Protein 2QYZ (pdb70)

Radius of gyration: 15.95 Å; Cα contacts (8 Å, |Δi|>4): 214; chains: 1; bounding box: 27×45×35 Å

Sequence (127 aa):
NREVKFRAWDKELNMMVYTKEQTGHIEYNTNPADTINIILNQDDYGYVFMQYTGLKDKNEKEIYEGDIIKKSNRSSNLYEIIYQDSIACFRCKVIKGDIKSFPCLNIGTVRNCCEVIGNIYENPELLE

Solvent-accessible surface area: 8690 Å² total; per-residue (Å²): 206,177,91,85,65,70,5,5,24,8,117,121,122,107,83,11,16,92,102,181,83,39,139,68,150,104,133,76,156,50,84,113,63,58,27,97,80,58,49,50,110,68,114,130,128,5,39,41,52,6,35,12,24,47,27,92,7,100,94,129,103,43,0,12,46,2,1,0,0,75,50,43,97,236,48,86,18,25,8,21,1,58,86,61,120,96,84,77,57,40,88,8,83,32,33,101,44,105,147,174,54,20,78,98,22,60,148,36,33,2,167,53,0,43,17,60,13,7,45,64,88,33,88,125,44,66,194

Foldseek 3Di:
DQDKAKWKQQQVVLDIGGDPPDDDDDDDDDDPVVVVVCVQPPVVSRIDIKIFQSEAALVRHTDIQQFWKDQLPPDDWIWGFHQDVVVRHTATATFDDPRPDDDGDDRVSRNRMDGDGGVRVCVVSGD

Secondary structure (DSSP, 8-state):
-----EEEEETTTTEEESSSSS------SS-HHHHHHHHHH-GGG-EEEEEEEEEE-TTSPEEETTEEEEETTT---EEEEEEEGGGTEEEEEEEES-TT-----STTTTTTEEEEEETTT-GGG--

B-factor: mean 54.38, std 13.92, range [27.58, 128.63]

Structure (mmCIF, N/CA/C/O backbone):
data_2QYZ
#
_entry.id   2QYZ
#
_cell.length_a   40.711
_cell.length_b   40.711
_cell.length_c   156.753
_cell.angle_alpha   90.000
_cell.angle_beta   90.000
_cell.angle_gamma   120.000
#
_symmetry.space_group_name_H-M   'P 31 1 2'
#
loop_
_entity.id
_entity.type
_entity.pdbx_description
1 polymer 'Uncharacterized protein'
2 water water
#
loop_
_atom_site.group_PDB
_atom_site.id
_atom_site.type_symbol
_atom_site.label_atom_id
_atom_site.label_alt_id
_atom_site.label_comp_id
_atom_site.label_asym_id
_atom_site.label_entity_id
_atom_site.label_seq_id
_atom_site.pdbx_PDB_ins_code
_atom_site.Cartn_x
_atom_site.Cartn_y
_atom_site.Cartn_z
_atom_site.occupancy
_atom_site.B_iso_or_equiv
_atom_site.auth_seq_id
_atom_site.auth_comp_id
_atom_site.auth_asym_id
_atom_site.auth_atom_id
_atom_site.pdbx_PDB_model_num
ATOM 1 N N . ASN A 1 4 ? -11.764 7.646 21.281 1.00 78.19 4 ASN A N 1
ATOM 2 C CA . ASN A 1 4 ? -12.808 7.311 22.310 1.00 78.53 4 ASN A CA 1
ATOM 3 C C . ASN A 1 4 ? -12.290 6.616 23.612 1.00 78.06 4 ASN A C 1
ATOM 4 O O . ASN A 1 4 ? -12.941 6.756 24.674 1.00 78.46 4 ASN A O 1
ATOM 9 N N . ARG A 1 5 ? -11.160 5.871 23.532 1.00 75.35 5 ARG A N 1
ATOM 10 C CA . ARG A 1 5 ? -10.382 5.445 24.726 1.00 70.84 5 ARG A CA 1
ATOM 11 C C . ARG A 1 5 ? -9.840 6.702 25.439 1.00 64.93 5 ARG A C 1
ATOM 12 O O . ARG A 1 5 ? -9.451 7.690 24.792 1.00 61.21 5 ARG A O 1
ATOM 20 N N . GLU A 1 6 ? -9.885 6.694 26.767 1.00 62.86 6 GLU A N 1
ATOM 21 C CA . GLU A 1 6 ? -9.360 7.816 27.539 1.00 60.58 6 GLU A CA 1
ATOM 22 C C . GLU A 1 6 ? -7.844 7.796 27.485 1.00 57.59 6 GLU A C 1
ATOM 23 O O . GLU A 1 6 ? -7.194 6.810 27.912 1.00 56.74 6 GLU A O 1
ATOM 29 N N . VAL A 1 7 ? -7.261 8.886 26.996 1.00 54.53 7 VAL A N 1
ATOM 30 C CA . VAL A 1 7 ? -5.830 9.018 27.053 1.00 50.63 7 VAL A CA 1
ATOM 31 C C . VAL A 1 7 ? -5.394 10.108 28.086 1.00 49.25 7 VAL A C 1
ATOM 32 O O . VAL A 1 7 ? -5.593 11.352 27.896 1.00 48.10 7 VAL A O 1
ATOM 36 N N . LYS A 1 8 ? -4.806 9.677 29.192 1.00 46.62 8 LYS A N 1
ATOM 37 C CA . LYS A 1 8 ? -4.437 10.707 30.174 1.00 47.72 8 LYS A CA 1
ATOM 38 C C . LYS A 1 8 ? -3.336 10.279 31.120 1.00 45.34 8 LYS A C 1
ATOM 39 O O . LYS A 1 8 ? -3.004 9.092 31.237 1.00 43.81 8 LYS A O 1
ATOM 45 N N . PHE A 1 9 ? -2.802 11.299 31.785 1.00 45.10 9 PHE A N 1
ATOM 46 C CA . PHE A 1 9 ? -1.603 11.198 32.563 1.00 43.61 9 PHE A CA 1
ATOM 47 C C . PHE A 1 9 ? -1.799 11.802 33.928 1.00 42.17 9 PHE A C 1
ATOM 48 O O . PHE A 1 9 ? -2.588 12.708 34.119 1.00 39.33 9 PHE A O 1
ATOM 56 N N . ARG A 1 10 ? -1.032 11.297 34.873 1.00 44.90 10 ARG A N 1
ATOM 57 C CA . ARG A 1 10 ? -0.787 12.044 36.122 1.00 43.97 10 ARG A CA 1
ATOM 58 C C . ARG A 1 10 ? 0.698 12.381 36.132 1.00 43.25 10 ARG A C 1
ATOM 59 O O . ARG A 1 10 ? 1.439 11.830 35.325 1.00 43.54 10 ARG A O 1
ATOM 67 N N . ALA A 1 11 ? 1.123 13.332 36.982 1.00 44.18 11 ALA A N 1
ATOM 68 C CA . ALA A 1 11 ? 2.543 13.727 37.079 1.00 43.23 11 ALA A CA 1
ATOM 69 C C . ALA A 1 11 ? 3.015 13.799 38.532 1.00 42.38 11 ALA A C 1
ATOM 70 O O . ALA A 1 11 ? 2.330 14.367 39.410 1.00 41.77 11 ALA A O 1
ATOM 72 N N . TRP A 1 12 ? 4.229 13.295 38.771 1.00 40.49 12 TRP A N 1
ATOM 73 C CA . TRP A 1 12 ? 4.854 13.448 40.085 1.00 38.25 12 TRP A CA 1
ATOM 74 C C . TRP A 1 12 ? 5.799 14.620 39.940 1.00 38.79 12 TRP A C 1
ATOM 75 O O . TRP A 1 12 ? 6.742 14.543 39.125 1.00 37.80 12 TRP A O 1
ATOM 86 N N . ASP A 1 13 ? 5.555 15.696 40.692 1.00 39.87 13 ASP A N 1
ATOM 87 C CA . ASP A 1 13 ? 6.471 16.859 40.702 1.00 41.67 13 ASP A CA 1
ATOM 88 C C . ASP A 1 13 ? 7.643 16.578 41.670 1.00 43.10 13 ASP A C 1
ATOM 89 O O . ASP A 1 13 ? 7.460 16.543 42.883 1.00 40.53 13 ASP A O 1
ATOM 94 N N . LYS A 1 14 ? 8.848 16.378 41.122 1.00 46.76 14 LYS A N 1
ATOM 95 C CA . LYS A 1 14 ? 10.007 15.987 41.923 1.00 48.40 14 LYS A CA 1
ATOM 96 C C . LYS A 1 14 ? 10.535 17.130 42.771 1.00 49.85 14 LYS A C 1
ATOM 97 O O . LYS A 1 14 ? 11.340 16.902 43.678 1.00 49.93 14 LYS A O 1
ATOM 103 N N . GLU A 1 15 ? 10.109 18.354 42.450 1.00 49.90 15 GLU A N 1
ATOM 104 C CA . GLU A 1 15 ? 10.576 19.576 43.143 1.00 47.33 15 GLU A CA 1
ATOM 105 C C . GLU A 1 15 ? 9.744 19.796 44.370 1.00 46.64 15 GLU A C 1
ATOM 106 O O . GLU A 1 15 ? 10.270 20.159 45.380 1.00 46.80 15 GLU A O 1
ATOM 112 N N . LEU A 1 16 ? 8.446 19.524 44.285 1.00 47.27 16 LEU A N 1
ATOM 113 C CA . LEU A 1 16 ? 7.521 19.812 45.375 1.00 47.61 16 LEU A CA 1
ATOM 114 C C . LEU A 1 16 ? 7.002 18.533 46.044 1.00 47.59 16 LEU A C 1
ATOM 115 O O . LEU A 1 16 ? 6.283 18.582 47.052 1.00 46.13 16 LEU A O 1
ATOM 120 N N . ASN A 1 17 ? 7.404 17.385 45.498 1.00 48.84 17 ASN A N 1
ATOM 121 C CA . ASN A 1 17 ? 6.993 16.086 46.023 1.00 49.58 17 ASN A CA 1
ATOM 122 C C . ASN A 1 17 ? 5.480 16.016 46.114 1.00 48.83 17 ASN A C 1
ATOM 123 O O . ASN A 1 17 ? 4.907 15.997 47.198 1.00 47.49 17 ASN A O 1
ATOM 128 N N . MET A 1 18 ? 4.833 16.032 44.955 1.00 50.53 18 MET A N 1
ATOM 129 C CA . MET A 1 18 ? 3.388 16.155 44.881 1.00 53.30 18 MET A CA 1
ATOM 130 C C . MET A 1 18 ? 2.948 15.508 43.590 1.00 52.67 18 MET A C 1
ATOM 131 O O . MET A 1 18 ? 3.620 15.660 42.554 1.00 52.97 18 MET A O 1
ATOM 136 N N . MET A 1 19 ? 1.823 14.795 43.645 1.00 50.22 19 MET A N 1
ATOM 137 C CA . MET A 1 19 ? 1.282 14.155 42.463 1.00 47.83 19 MET A CA 1
ATOM 138 C C . MET A 1 19 ? 0.208 15.075 41.935 1.00 47.44 19 MET A C 1
ATOM 139 O O . MET A 1 19 ? -0.579 15.605 42.706 1.00 48.90 19 MET A O 1
ATOM 144 N N . VAL A 1 20 ? 0.233 15.326 40.632 1.00 45.87 20 VAL A N 1
ATOM 145 C CA . VAL A 1 20 ? -0.726 16.205 39.979 1.00 47.31 20 VAL A CA 1
ATOM 146 C C . VAL A 1 20 ? -1.534 15.375 38.975 1.00 48.00 20 VAL A C 1
ATOM 147 O O . VAL A 1 20 ? -0.947 14.621 38.168 1.00 49.06 20 VAL A O 1
ATOM 151 N N . TYR A 1 21 ? -2.862 15.491 39.076 1.00 48.36 21 TYR A N 1
ATOM 152 C CA . TYR A 1 21 ? -3.870 14.827 38.206 1.00 48.51 21 TYR A CA 1
ATOM 153 C C . TYR A 1 21 ? -4.647 15.917 37.463 1.00 50.08 21 TYR A C 1
ATOM 154 O O . TYR A 1 21 ? -4.757 15.889 36.247 1.00 49.86 21 TYR A O 1
ATOM 163 N N . THR A 1 22 ? -5.212 16.867 38.214 1.00 51.37 22 THR A N 1
ATOM 164 C CA . THR A 1 22 ? -5.932 18.024 37.637 1.00 51.20 22 THR A CA 1
ATOM 165 C C . THR A 1 22 ? -5.338 19.363 38.141 1.00 47.99 22 THR A C 1
ATOM 166 O O . THR A 1 22 ? -4.339 19.869 37.574 1.00 44.55 22 THR A O 1
ATOM 170 N N . LYS A 1 23 ? -5.915 19.887 39.217 1.00 47.40 23 LYS A N 1
ATOM 171 C CA . LYS A 1 23 ? -5.598 21.254 39.655 1.00 50.12 23 LYS A CA 1
ATOM 172 C C . LYS A 1 23 ? -4.787 21.379 40.951 1.00 49.63 23 LYS A C 1
ATOM 173 O O . LYS A 1 23 ? -4.656 22.460 41.503 1.00 48.75 23 LYS A O 1
ATOM 179 N N . GLU A 1 24 ? -4.221 20.272 41.408 1.00 50.98 24 GLU A N 1
ATOM 180 C CA . GLU A 1 24 ? -3.332 20.267 42.571 1.00 52.22 24 GLU A CA 1
ATOM 181 C C . GLU A 1 24 ? -2.335 21.419 42.471 1.00 54.65 24 GLU A C 1
ATOM 182 O O . GLU A 1 24 ? -1.878 21.961 43.479 1.00 54.97 24 GLU A O 1
ATOM 188 N N . GLN A 1 25 ? -2.009 21.789 41.233 1.00 55.87 25 GLN A N 1
ATOM 189 C CA . GLN A 1 25 ? -0.988 22.779 40.943 1.00 55.30 25 GLN A CA 1
ATOM 190 C C . GLN A 1 25 ? -1.490 23.661 39.863 1.00 57.32 25 GLN A C 1
ATOM 191 O O . GLN A 1 25 ? -2.271 23.262 39.000 1.00 57.64 25 GLN A O 1
ATOM 197 N N . THR A 1 26 ? -0.963 24.868 39.895 1.00 58.55 26 THR A N 1
ATOM 198 C CA . THR A 1 26 ? -1.449 25.950 39.112 1.00 58.66 26 THR A CA 1
ATOM 199 C C . THR A 1 26 ? -0.436 26.075 37.995 1.00 58.10 26 THR A C 1
ATOM 200 O O . THR A 1 26 ? 0.591 25.406 37.994 1.00 56.13 26 THR A O 1
ATOM 204 N N . GLY A 1 27 ? -0.716 26.910 37.018 1.00 60.16 27 GLY A N 1
ATOM 205 C CA . GLY A 1 27 ? 0.294 27.142 36.011 1.00 61.68 27 GLY A CA 1
ATOM 206 C C . GLY A 1 27 ? -0.170 28.037 34.892 1.00 62.24 27 GLY A C 1
ATOM 207 O O . GLY A 1 27 ? -1.284 28.567 34.913 1.00 61.66 27 GLY A O 1
ATOM 208 N N . HIS A 1 28 ? 0.715 28.190 33.917 1.00 63.17 28 HIS A N 1
ATOM 209 C CA . HIS A 1 28 ? 0.433 28.903 32.706 1.00 65.53 28 HIS A CA 1
ATOM 210 C C . HIS A 1 28 ? 1.376 28.371 31.643 1.00 66.53 28 HIS A C 1
ATOM 211 O O . HIS A 1 28 ? 2.590 28.584 31.725 1.00 67.16 28 HIS A O 1
ATOM 218 N N . ILE A 1 29 ? 0.822 27.681 30.651 1.00 67.09 29 ILE A N 1
ATOM 219 C CA . ILE A 1 29 ? 1.622 27.101 29.573 1.00 67.87 29 ILE A CA 1
ATOM 220 C C . ILE A 1 29 ? 1.469 27.928 28.284 1.00 68.34 29 ILE A C 1
ATOM 221 O O . ILE A 1 29 ? 0.361 28.371 27.940 1.00 69.48 29 ILE A O 1
ATOM 226 N N . GLU A 1 30 ? 2.576 28.164 27.586 1.00 67.16 30 GLU A N 1
ATOM 227 C CA . GLU A 1 30 ? 2.518 28.922 26.332 1.00 66.34 30 GLU A CA 1
ATOM 228 C C . GLU A 1 30 ? 3.506 28.400 25.285 1.00 65.15 30 GLU A C 1
ATOM 229 O O . GLU A 1 30 ? 4.716 28.309 25.524 1.00 65.87 30 GLU A 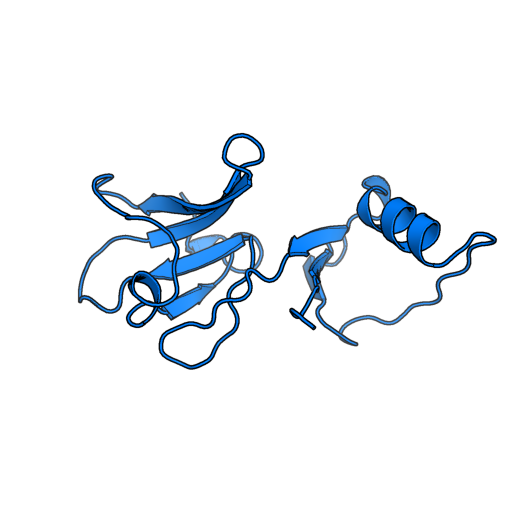O 1
ATOM 235 N N . TYR A 1 31 ? 2.964 28.084 24.115 1.00 63.38 31 TYR A N 1
ATOM 236 C CA . TYR A 1 31 ? 3.714 27.445 23.042 1.00 61.43 31 TYR A CA 1
ATOM 237 C C . TYR A 1 31 ? 3.253 28.004 21.741 1.00 57.14 31 TYR A C 1
ATOM 238 O O . TYR A 1 31 ? 2.072 28.281 21.582 1.00 55.98 31 TYR A O 1
ATOM 247 N N . ASN A 1 32 ? 4.156 28.151 20.790 1.00 55.77 32 ASN A N 1
ATOM 248 C CA . ASN A 1 32 ? 3.689 28.550 19.474 1.00 56.58 32 ASN A CA 1
ATOM 249 C C . ASN A 1 32 ? 3.712 27.413 18.466 1.00 56.44 32 ASN A C 1
ATOM 250 O O . ASN A 1 32 ? 4.312 27.520 17.397 1.00 57.26 32 ASN A O 1
ATOM 255 N N . THR A 1 33 ? 3.034 26.328 18.810 1.00 56.47 33 THR A N 1
ATOM 256 C CA . THR A 1 33 ? 2.974 25.162 17.941 1.00 57.01 33 THR A CA 1
ATOM 257 C C . THR A 1 33 ? 1.544 24.609 18.002 1.00 56.42 33 THR A C 1
ATOM 258 O O . THR A 1 33 ? 0.691 25.199 18.690 1.00 57.74 33 THR A O 1
ATOM 262 N N . ASN A 1 34 ? 1.278 23.530 17.264 1.00 53.34 34 ASN A N 1
ATOM 263 C CA . ASN A 1 34 ? -0.031 22.869 17.249 1.00 51.17 34 ASN A CA 1
ATOM 264 C C . ASN A 1 34 ? -0.222 21.999 18.505 1.00 50.83 34 ASN A C 1
ATOM 265 O O . ASN A 1 34 ? 0.750 21.728 19.202 1.00 50.02 34 ASN A O 1
ATOM 270 N N . PRO A 1 35 ? -1.474 21.555 18.792 1.00 51.10 35 PRO A N 1
ATOM 271 C CA . PRO A 1 35 ? -1.805 20.664 19.906 1.00 49.12 35 PRO A CA 1
ATOM 272 C C . PRO A 1 35 ? -0.900 19.446 20.048 1.00 45.90 35 PRO A C 1
ATOM 273 O O . PRO A 1 35 ? -0.419 19.175 21.146 1.00 43.56 35 PRO A O 1
ATOM 277 N N . ALA A 1 36 ? -0.663 18.728 18.954 1.00 46.51 36 ALA A N 1
ATOM 278 C CA . ALA A 1 36 ? 0.084 17.466 19.020 1.00 44.60 36 ALA A CA 1
ATOM 279 C C . ALA A 1 36 ? 1.525 17.773 19.400 1.00 45.01 36 ALA A C 1
ATOM 280 O O . ALA A 1 36 ? 2.074 17.100 20.264 1.00 45.99 36 ALA A O 1
ATOM 282 N N . ASP A 1 37 ? 2.134 18.768 18.758 1.00 45.80 37 ASP A N 1
ATOM 283 C CA . ASP A 1 37 ? 3.544 19.110 19.040 1.00 46.16 37 ASP A CA 1
ATOM 284 C C . ASP A 1 37 ? 3.679 19.590 20.503 1.00 46.66 37 ASP A C 1
ATOM 285 O O . ASP A 1 37 ? 4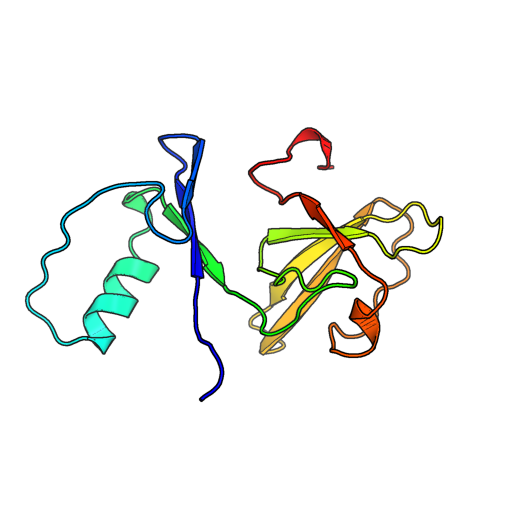.687 19.348 21.194 1.00 47.90 37 ASP A O 1
ATOM 290 N N . THR A 1 38 ? 2.637 20.242 20.996 1.00 46.28 38 THR A N 1
ATOM 291 C CA . THR A 1 38 ? 2.632 20.743 22.368 1.00 45.78 38 THR A CA 1
ATOM 292 C C . THR A 1 38 ? 2.682 19.620 23.423 1.00 45.96 38 THR A C 1
ATOM 293 O O . THR A 1 38 ? 3.463 19.677 24.394 1.00 46.09 38 THR A O 1
ATOM 297 N N . ILE A 1 39 ? 1.875 18.598 23.210 1.00 43.24 39 ILE A N 1
ATOM 298 C CA . ILE A 1 39 ? 1.820 17.482 24.095 1.00 43.88 39 ILE A CA 1
ATOM 299 C C . ILE A 1 39 ? 3.181 16.803 24.113 1.00 44.84 39 ILE A C 1
ATOM 300 O O . ILE A 1 39 ? 3.688 16.430 25.165 1.00 46.33 39 ILE A O 1
ATOM 305 N N . ASN A 1 40 ? 3.765 16.627 22.940 1.00 44.32 40 ASN A N 1
ATOM 306 C CA . ASN A 1 40 ? 5.053 15.961 22.817 1.00 44.93 40 ASN A CA 1
ATOM 307 C C . ASN A 1 40 ? 6.191 16.717 23.524 1.00 45.83 40 ASN A C 1
ATOM 308 O O . ASN A 1 40 ? 6.992 16.132 24.263 1.00 46.07 40 ASN A O 1
ATOM 313 N N . ILE A 1 41 ? 6.202 18.035 23.358 1.00 46.38 41 ILE A N 1
ATOM 314 C CA . ILE A 1 41 ? 7.186 18.899 24.002 1.00 44.84 41 ILE A CA 1
ATOM 315 C C . ILE A 1 41 ? 7.100 18.763 25.502 1.00 43.25 41 ILE A C 1
ATOM 316 O O . ILE A 1 41 ? 8.105 18.511 26.145 1.00 43.65 41 ILE A O 1
ATOM 321 N N . ILE A 1 42 ? 5.886 18.853 26.044 1.00 42.80 42 ILE A N 1
ATOM 322 C CA . ILE A 1 42 ? 5.667 18.762 27.468 1.00 42.53 42 ILE A CA 1
ATOM 323 C C . ILE A 1 42 ? 6.061 17.397 27.992 1.00 44.01 42 ILE A C 1
ATOM 324 O O . ILE A 1 42 ? 6.633 17.280 29.096 1.00 43.92 42 ILE A O 1
ATOM 329 N N . LEU A 1 43 ? 5.703 16.354 27.240 1.00 45.30 43 LEU A N 1
ATOM 330 C CA . LEU A 1 43 ? 5.921 15.008 27.746 1.00 46.27 43 LEU A CA 1
ATOM 331 C C . LEU A 1 43 ? 7.402 14.717 27.859 1.00 47.35 43 LEU A C 1
ATOM 332 O O . LEU A 1 43 ? 7.888 13.999 28.761 1.00 46.74 43 LEU A O 1
ATOM 337 N N . ASN A 1 44 ? 8.143 15.331 26.964 1.00 51.70 44 ASN A N 1
ATOM 338 C CA . ASN A 1 44 ? 9.519 14.997 26.862 1.00 57.16 44 ASN A CA 1
ATOM 339 C C . ASN A 1 44 ? 10.471 16.044 27.471 1.00 58.06 44 ASN A C 1
ATOM 340 O O . ASN A 1 44 ? 11.647 15.859 27.337 1.00 58.82 44 ASN A O 1
ATOM 345 N N . GLN A 1 45 ? 9.951 17.074 28.188 1.00 58.59 45 GLN A N 1
ATOM 346 C CA . GLN A 1 45 ? 10.750 18.094 28.986 1.00 59.22 45 GLN A CA 1
ATOM 347 C C . GLN A 1 45 ? 11.181 17.508 30.314 1.00 61.98 45 GLN A C 1
ATOM 348 O O . GLN A 1 45 ? 10.496 17.717 31.329 1.00 63.27 45 GLN A O 1
ATOM 354 N N . ASP A 1 46 ? 12.292 16.801 30.373 1.00 63.41 46 ASP A N 1
ATOM 355 C CA . ASP A 1 46 ? 12.623 16.171 31.651 1.00 64.61 46 ASP A CA 1
ATOM 356 C C . ASP A 1 46 ? 12.990 17.188 32.698 1.00 62.96 46 ASP A C 1
ATOM 357 O O . ASP A 1 46 ? 12.480 17.123 33.809 1.00 63.75 46 ASP A O 1
ATOM 362 N N . ASP A 1 47 ? 13.753 18.201 32.309 1.00 60.99 47 ASP A N 1
ATOM 363 C CA . ASP A 1 47 ? 14.171 19.228 33.277 1.00 60.42 47 ASP A CA 1
ATOM 364 C C . ASP A 1 47 ? 13.058 20.070 33.924 1.00 59.06 47 ASP A C 1
ATOM 365 O O . ASP A 1 47 ? 13.372 20.833 34.834 1.00 59.32 47 ASP A O 1
ATOM 370 N N . TYR A 1 48 ? 11.791 19.945 33.483 1.00 56.14 48 TYR A N 1
ATOM 371 C CA . TYR A 1 48 ? 10.679 20.629 34.195 1.00 52.57 48 TYR A CA 1
ATOM 372 C C . TYR A 1 48 ? 10.435 19.993 35.575 1.00 49.89 48 TYR A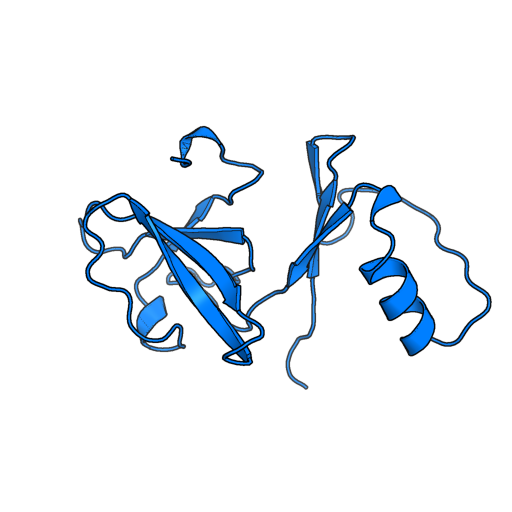 C 1
ATOM 373 O O . TYR A 1 48 ? 9.832 20.621 36.456 1.00 48.45 48 TYR A O 1
ATOM 382 N N . GLY A 1 49 ? 10.916 18.752 35.741 1.00 49.19 49 GLY A N 1
ATOM 383 C CA . GLY A 1 49 ? 10.881 18.040 37.013 1.00 48.59 49 GLY A CA 1
ATOM 384 C C . GLY A 1 49 ? 9.559 17.346 37.264 1.00 49.39 49 GLY A C 1
ATOM 385 O O . GLY A 1 49 ? 9.223 17.037 38.417 1.00 51.38 49 GLY A O 1
ATOM 386 N N . TYR A 1 50 ? 8.792 17.134 36.195 1.00 47.48 50 TYR A N 1
ATOM 387 C CA . TYR A 1 50 ? 7.592 16.266 36.229 1.00 45.38 50 TYR A CA 1
ATOM 388 C C . TYR A 1 50 ? 7.926 14.917 35.667 1.00 46.22 50 TYR A C 1
ATOM 389 O O . TYR A 1 50 ? 8.517 14.805 34.590 1.00 46.96 50 TYR A O 1
ATOM 398 N N . VAL A 1 51 ? 7.514 13.883 36.393 1.00 45.93 51 VAL A N 1
ATOM 399 C CA . VAL A 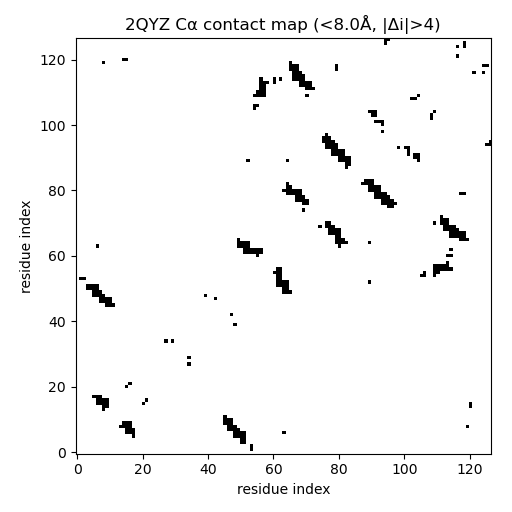1 51 ? 7.556 12.542 35.884 1.00 44.32 51 VAL A CA 1
ATOM 400 C C . VAL A 1 51 ? 6.122 12.233 35.517 1.00 41.49 51 VAL A C 1
ATOM 401 O O . VAL A 1 51 ? 5.235 12.243 36.383 1.00 41.97 51 VAL A O 1
ATOM 405 N N . PHE A 1 52 ? 5.910 11.971 34.237 1.00 40.16 52 PHE A N 1
ATOM 406 C CA . PHE A 1 52 ? 4.601 11.597 33.691 1.00 41.02 52 PHE A CA 1
ATOM 407 C C . PHE A 1 52 ? 4.318 10.105 33.783 1.00 42.21 52 PHE A C 1
ATOM 408 O O . PHE A 1 52 ? 5.213 9.330 33.547 1.00 44.08 52 PHE A O 1
ATOM 416 N N . MET A 1 53 ? 3.075 9.738 34.163 1.00 40.61 53 MET A N 1
ATOM 417 C CA . MET A 1 53 ? 2.604 8.361 34.309 1.00 39.55 53 MET A CA 1
ATOM 418 C C . MET A 1 53 ? 1.251 8.222 33.647 1.00 41.86 53 MET A C 1
ATOM 419 O O . MET A 1 53 ? 0.333 9.029 33.915 1.00 43.78 53 MET A O 1
ATOM 424 N N . GLN A 1 54 ? 1.124 7.207 32.789 1.00 41.68 54 GLN A N 1
ATOM 425 C CA . GLN A 1 54 ? -0.044 7.093 31.959 1.00 40.08 54 GLN A CA 1
ATOM 426 C C . GLN A 1 54 ? -1.094 6.229 32.607 1.00 41.03 54 GLN A C 1
ATOM 427 O O . GLN A 1 54 ? -0.755 5.219 33.227 1.00 42.29 54 GLN A O 1
ATOM 433 N N . TYR A 1 55 ? -2.356 6.635 32.446 1.00 39.95 55 TYR A N 1
ATOM 434 C CA . TYR A 1 55 ? -3.479 5.845 32.845 1.00 41.17 55 TYR A CA 1
ATOM 435 C C . TYR A 1 55 ? -3.579 4.639 31.951 1.00 42.51 55 TYR A C 1
ATOM 436 O O . TYR A 1 55 ? -3.581 4.796 30.744 1.00 44.86 55 TYR A O 1
ATOM 445 N N . THR A 1 56 ? -3.652 3.456 32.528 1.00 43.01 56 THR A N 1
ATOM 446 C CA . THR A 1 56 ? -3.674 2.168 31.754 1.00 43.97 56 THR A CA 1
ATOM 447 C C . THR A 1 56 ? -4.941 1.845 31.022 1.00 43.75 56 THR A C 1
ATOM 448 O O . THR A 1 56 ? -4.962 1.003 30.116 1.00 44.69 56 THR A O 1
ATOM 452 N N . GLY A 1 57 ? -6.024 2.451 31.441 1.00 41.90 57 GLY A N 1
ATOM 453 C CA . GLY A 1 57 ? -7.250 2.047 30.845 1.00 42.32 57 GLY A CA 1
ATOM 454 C C . GLY A 1 57 ? -7.989 1.006 31.660 1.00 41.34 57 GLY A C 1
ATOM 455 O O . GLY A 1 57 ? -9.057 0.576 31.258 1.00 39.75 57 GLY A O 1
ATOM 456 N N . LEU A 1 58 ? -7.457 0.653 32.829 1.00 41.71 58 LEU A N 1
ATOM 457 C CA . LEU A 1 58 ? -8.084 -0.346 33.706 1.00 40.06 58 LEU A CA 1
ATOM 458 C C . LEU A 1 58 ? -8.292 0.261 35.049 1.00 39.18 58 LE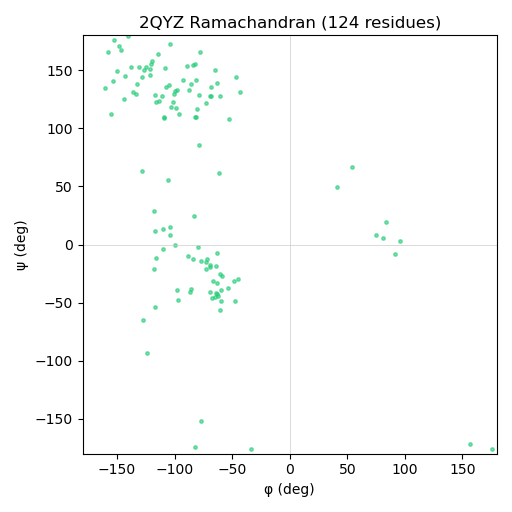U A C 1
ATOM 459 O O . LEU A 1 58 ? -7.552 1.166 35.482 1.00 38.35 58 LEU A O 1
ATOM 464 N N . LYS A 1 59 ? -9.298 -0.277 35.709 1.00 41.12 59 LYS A N 1
ATOM 465 C CA . LYS A 1 59 ? -9.751 0.138 37.039 1.00 44.22 59 LYS A CA 1
ATOM 466 C C . LYS A 1 59 ? -9.650 -1.062 37.950 1.00 44.57 59 LYS A C 1
ATOM 467 O O . LYS A 1 59 ? -9.866 -2.199 37.503 1.00 43.37 59 LYS A O 1
ATOM 473 N N . ASP A 1 60 ? -9.322 -0.805 39.216 1.00 43.24 60 ASP A N 1
ATOM 474 C CA . ASP A 1 60 ? -9.166 -1.870 40.176 1.00 43.19 60 ASP A CA 1
ATOM 475 C C . ASP A 1 60 ? -10.506 -2.344 40.786 1.00 44.29 60 ASP A C 1
ATOM 476 O O . ASP A 1 60 ? -11.582 -1.924 40.352 1.00 44.63 60 ASP A O 1
ATOM 481 N N . LYS A 1 61 ? -10.419 -3.243 41.764 1.00 45.16 61 LYS A N 1
ATOM 482 C CA . LYS A 1 61 ? -11.570 -3.873 42.450 1.00 46.77 61 LYS A CA 1
ATOM 483 C C . LYS A 1 61 ? -12.582 -2.815 42.891 1.00 46.51 61 LYS A C 1
ATOM 484 O O . LYS A 1 61 ? -13.767 -3.092 42.923 1.00 47.43 61 LYS A O 1
ATOM 490 N N . ASN A 1 62 ? -12.091 -1.610 43.214 1.00 45.33 62 ASN A N 1
ATOM 491 C CA . ASN A 1 62 ? -12.878 -0.495 43.728 1.00 44.55 62 ASN A CA 1
ATOM 492 C C . ASN A 1 62 ? -13.177 0.586 42.761 1.00 45.03 62 ASN A C 1
ATOM 493 O O . ASN A 1 62 ? -13.500 1.669 43.192 1.00 45.47 62 ASN A O 1
ATOM 498 N N . GLU A 1 63 ? -12.990 0.351 41.473 1.00 45.94 63 GLU A N 1
ATOM 499 C CA . GLU A 1 63 ? -13.227 1.392 40.485 1.00 45.97 63 GLU A CA 1
ATOM 500 C C . GLU A 1 63 ? -12.154 2.436 40.442 1.00 46.46 63 GLU A C 1
ATOM 501 O O . GLU A 1 63 ? -12.330 3.460 39.761 1.00 45.96 63 GLU A O 1
ATOM 507 N N . LYS A 1 64 ? -11.048 2.209 41.164 1.00 45.98 64 LYS A N 1
ATOM 508 C CA . LYS A 1 64 ? -9.923 3.106 41.063 1.00 44.72 64 LYS A CA 1
ATOM 509 C C . LYS A 1 64 ? -9.070 2.856 39.782 1.00 45.67 64 LYS A C 1
ATOM 510 O O . LYS A 1 64 ? -8.624 1.742 39.499 1.00 46.38 64 LYS A O 1
ATOM 516 N N . GLU A 1 65 ? -8.826 3.928 39.059 1.00 44.84 65 GLU A N 1
ATOM 517 C CA . GLU A 1 65 ? -8.100 3.917 37.816 1.00 44.54 65 GLU A CA 1
ATOM 518 C C . GLU A 1 65 ? -6.664 3.587 38.064 1.00 45.95 65 GLU A C 1
ATOM 519 O O . GLU A 1 65 ? -6.033 4.102 39.020 1.00 47.71 65 GLU A O 1
ATOM 525 N N . ILE A 1 66 ? -6.139 2.706 37.228 1.00 43.48 66 ILE A N 1
ATOM 526 C CA . ILE A 1 66 ? -4.802 2.165 37.453 1.00 42.90 66 ILE A CA 1
ATOM 527 C C . ILE A 1 66 ? -3.822 2.888 36.517 1.00 43.93 66 ILE A C 1
ATOM 528 O O . ILE A 1 66 ? -4.018 2.921 35.266 1.00 44.18 66 ILE A O 1
ATOM 533 N N . TYR A 1 67 ? -2.805 3.501 37.145 1.00 43.19 67 TYR A N 1
ATOM 534 C CA . TYR A 1 67 ? -1.721 4.169 36.451 1.00 44.15 67 TYR A CA 1
ATOM 535 C C . TYR A 1 67 ? -0.407 3.431 36.533 1.00 44.42 67 TYR A C 1
ATOM 536 O O . TYR A 1 67 ? -0.098 2.706 37.484 1.00 43.87 67 TYR A O 1
ATOM 545 N N . GLU A 1 68 ? 0.378 3.656 35.503 1.00 45.11 68 GLU A N 1
ATOM 546 C CA . GLU A 1 68 ? 1.801 3.459 35.568 1.00 44.03 68 GLU A CA 1
ATOM 547 C C . GLU A 1 68 ? 2.288 4.025 36.871 1.00 42.77 68 GLU A C 1
ATOM 548 O O . GLU A 1 68 ? 1.914 5.176 37.284 1.00 43.22 68 GLU A O 1
ATOM 554 N N . GLY A 1 69 ? 3.079 3.203 37.557 1.00 43.07 69 GLY A N 1
ATOM 555 C CA . GLY A 1 69 ? 3.707 3.589 38.849 1.00 46.21 69 GLY A CA 1
ATOM 556 C C . GLY A 1 69 ? 2.882 3.235 40.082 1.00 48.34 69 GLY A C 1
ATOM 557 O O . GLY A 1 69 ? 3.354 3.345 41.230 1.00 47.18 69 GLY A O 1
ATOM 558 N N . ASP A 1 70 ? 1.647 2.780 39.844 1.00 47.35 70 ASP A N 1
ATOM 559 C CA . ASP A 1 70 ? 0.845 2.256 40.911 1.00 43.67 70 ASP A CA 1
ATOM 560 C C . ASP A 1 70 ? 1.438 0.971 41.532 1.00 43.25 70 ASP A C 1
ATOM 561 O O . ASP A 1 70 ? 2.110 0.147 40.890 1.00 41.61 70 ASP A O 1
ATOM 566 N N . ILE A 1 71 ? 1.155 0.799 42.811 1.00 42.64 71 ILE A N 1
ATOM 567 C CA . ILE A 1 71 ? 1.538 -0.414 43.489 1.00 40.58 71 ILE A CA 1
ATOM 568 C C . ILE A 1 71 ? 0.218 -1.105 43.833 1.00 42.46 71 ILE A C 1
ATOM 569 O O . ILE A 1 71 ? -0.670 -0.488 44.449 1.00 43.75 71 ILE A O 1
ATOM 574 N N . ILE A 1 72 ? 0.052 -2.349 43.385 1.00 41.39 72 ILE A N 1
ATOM 575 C CA . ILE A 1 72 ? -1.183 -3.081 43.650 1.00 42.06 72 ILE A CA 1
ATOM 576 C C . ILE A 1 72 ? -0.894 -4.350 44.435 1.00 44.42 72 ILE A C 1
ATOM 577 O O . ILE A 1 72 ? 0.237 -4.858 44.446 1.00 45.02 72 ILE A O 1
ATOM 582 N N . LYS A 1 73 ? -1.932 -4.827 45.117 1.00 45.72 73 LYS A N 1
ATOM 583 C CA . LYS A 1 73 ? -1.936 -6.114 45.814 1.00 46.36 73 LYS A CA 1
ATOM 584 C C . LYS A 1 73 ? -3.063 -6.917 45.198 1.00 48.87 73 LYS A C 1
ATOM 585 O O . LYS A 1 73 ? -3.970 -6.359 44.596 1.00 47.17 73 LYS A O 1
ATOM 591 N N . LYS A 1 74 ? -2.964 -8.235 45.282 1.00 55.14 74 LYS A N 1
ATOM 592 C CA . LYS A 1 74 ? -4.014 -9.105 44.776 1.00 60.18 74 LYS A CA 1
ATOM 593 C C . LYS A 1 74 ? -4.812 -9.393 46.012 1.00 63.16 74 LYS A C 1
ATOM 594 O O . LYS A 1 74 ? -4.289 -10.005 46.914 1.00 64.50 74 LYS A O 1
ATOM 600 N N . SER A 1 75 ? -6.047 -8.895 46.075 1.00 66.08 75 SER A N 1
ATOM 601 C CA . SER A 1 75 ? -6.925 -8.963 47.266 1.00 69.24 75 SER A CA 1
ATOM 602 C C . SER A 1 75 ? -7.254 -10.410 47.685 1.00 69.57 75 SER A C 1
ATOM 603 O O . SER A 1 75 ? -8.415 -10.805 47.754 1.00 69.81 75 SER A O 1
ATOM 606 N N . ASN A 1 76 ? -6.183 -11.127 48.031 1.00 69.57 76 ASN A N 1
ATOM 607 C CA . ASN A 1 76 ? -6.021 -12.576 47.979 1.00 70.03 76 ASN A CA 1
ATOM 608 C C . ASN A 1 76 ? -5.782 -13.133 49.377 1.00 69.63 76 ASN A C 1
ATOM 609 O O . ASN A 1 76 ? -5.992 -14.331 49.610 1.00 68.60 76 ASN A O 1
ATOM 614 N N . ARG A 1 77 ? -5.325 -12.253 50.289 1.00 69.52 77 ARG A N 1
ATOM 615 C CA . ARG A 1 77 ? -4.662 -12.643 51.549 1.00 68.01 77 ARG A CA 1
ATOM 616 C C . ARG A 1 77 ? -3.176 -12.966 51.249 1.00 65.23 77 ARG A C 1
ATOM 617 O O . ARG A 1 77 ? -2.415 -13.388 52.125 1.00 65.42 77 ARG A O 1
ATOM 625 N N . SER A 1 78 ? -2.754 -12.741 50.008 1.00 62.83 78 SER A N 1
ATOM 626 C CA . SER A 1 78 ? -1.371 -13.012 49.632 1.00 59.45 78 SER A CA 1
ATOM 627 C C . SER A 1 78 ? -0.420 -11.845 49.974 1.00 55.54 78 SER A C 1
ATOM 628 O O . SER A 1 78 ? -0.820 -10.680 50.036 1.00 56.20 78 SER A O 1
ATOM 631 N N . SER A 1 79 ? 0.842 -12.212 50.157 1.00 50.99 79 SER A N 1
ATOM 632 C CA . SER A 1 79 ? 1.932 -11.345 50.517 1.00 49.42 79 SER A CA 1
ATOM 633 C C . SER A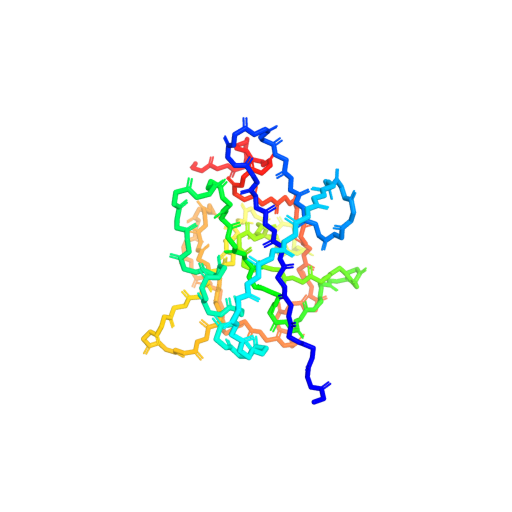 1 79 ? 2.588 -10.496 49.411 1.00 48.70 79 SER A C 1
ATOM 634 O O . SER A 1 79 ? 3.516 -9.762 49.732 1.00 49.80 79 SER A O 1
ATOM 637 N N . ASN A 1 80 ? 2.176 -10.607 48.140 1.00 45.29 80 ASN A N 1
ATOM 638 C CA . ASN A 1 80 ? 2.929 -9.944 47.059 1.00 45.76 80 ASN A CA 1
ATOM 639 C C . ASN A 1 80 ? 2.480 -8.535 46.780 1.00 43.76 80 ASN A C 1
ATOM 640 O O . ASN A 1 80 ? 1.350 -8.184 47.049 1.00 44.24 80 ASN A O 1
ATOM 645 N N . LEU A 1 81 ? 3.403 -7.748 46.260 1.00 42.40 81 LEU A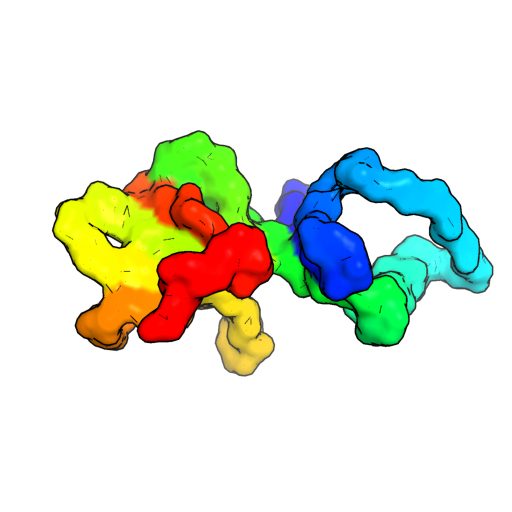 N 1
ATOM 646 C CA . LEU A 1 81 ? 3.135 -6.422 45.756 1.00 42.48 81 LEU A CA 1
ATOM 647 C C . LEU A 1 81 ? 3.689 -6.333 44.365 1.00 46.46 81 LEU A C 1
ATOM 648 O O . LEU A 1 81 ? 4.774 -6.901 44.056 1.00 47.90 81 LEU A O 1
ATOM 653 N N . TYR A 1 82 ? 2.971 -5.599 43.530 1.00 45.83 82 TYR A N 1
ATOM 654 C CA . TYR A 1 82 ? 3.375 -5.443 42.139 1.00 46.75 82 TYR A CA 1
ATOM 655 C C . TYR A 1 82 ? 3.456 -3.992 41.782 1.00 46.44 82 TYR A C 1
ATOM 656 O O . TYR A 1 82 ? 2.736 -3.167 42.310 1.00 45.97 82 TYR A O 1
ATOM 665 N N . GLU A 1 83 ? 4.335 -3.676 40.850 1.00 48.19 83 GLU A N 1
ATOM 666 C CA . GLU A 1 83 ? 4.410 -2.340 40.335 1.00 47.79 83 GLU A CA 1
ATOM 667 C C . GLU A 1 83 ? 3.838 -2.297 38.908 1.00 47.74 83 GLU A C 1
ATOM 668 O O . GLU A 1 83 ? 4.166 -3.167 38.081 1.00 48.23 83 GLU A O 1
ATOM 674 N N . ILE A 1 84 ? 3.011 -1.291 38.601 1.00 46.27 84 ILE A N 1
ATOM 675 C CA . ILE A 1 84 ? 2.589 -1.102 37.181 1.00 48.17 84 ILE A CA 1
ATOM 676 C C . ILE A 1 84 ? 3.647 -0.372 36.344 1.00 49.29 84 ILE A C 1
ATOM 677 O O . ILE A 1 84 ? 3.982 0.792 36.628 1.00 49.08 84 ILE A O 1
ATOM 682 N N . ILE A 1 85 ? 4.170 -1.070 35.330 1.00 52.09 85 ILE A N 1
ATOM 683 C CA . ILE A 1 85 ? 5.235 -0.539 34.434 1.00 55.19 85 ILE A CA 1
ATOM 684 C C . ILE A 1 85 ? 4.719 -0.547 32.951 1.00 54.55 85 ILE A C 1
ATOM 685 O O . ILE A 1 85 ? 3.830 -1.329 32.624 1.00 55.46 85 ILE A O 1
ATOM 690 N N . TYR A 1 86 ? 5.179 0.343 32.067 1.00 51.88 86 TYR A N 1
ATOM 691 C CA . TYR A 1 86 ? 4.924 0.156 30.628 1.00 50.64 86 TYR A CA 1
ATOM 692 C C . TYR A 1 86 ? 6.208 -0.420 30.065 1.00 51.95 86 TYR A C 1
ATOM 693 O O . TYR A 1 86 ? 7.270 0.107 30.356 1.00 54.13 86 TYR A O 1
ATOM 702 N N . GLN A 1 87 ? 6.138 -1.521 29.318 1.00 51.85 87 GLN A N 1
ATOM 703 C CA . GLN A 1 87 ? 7.316 -2.066 28.650 1.00 53.80 87 GLN A CA 1
ATOM 704 C C . GLN A 1 87 ? 7.271 -1.878 27.124 1.00 54.08 87 GLN A C 1
ATOM 705 O O . GLN A 1 87 ? 6.483 -2.537 26.458 1.00 54.13 87 GLN A O 1
ATOM 711 N N . ASP A 1 88 ? 8.106 -0.997 26.578 1.00 54.10 88 ASP A N 1
ATOM 712 C CA . ASP A 1 88 ? 7.987 -0.645 25.146 1.00 56.05 88 ASP A CA 1
ATOM 713 C C . ASP A 1 88 ? 8.013 -1.895 24.282 1.00 51.75 88 ASP A C 1
ATOM 714 O O . ASP A 1 88 ? 7.283 -1.996 23.316 1.00 50.84 88 ASP A O 1
ATOM 719 N N . SER A 1 89 ? 8.827 -2.850 24.681 1.00 49.30 89 SER A N 1
ATOM 720 C CA . SER A 1 89 ? 9.214 -3.922 23.803 1.00 47.79 89 SER A CA 1
ATOM 721 C C . SER A 1 89 ? 8.096 -4.952 23.666 1.00 47.70 89 SER A C 1
ATOM 722 O O . SER A 1 89 ? 8.134 -5.805 22.797 1.00 47.56 89 SER A O 1
ATOM 725 N N . ILE A 1 90 ? 7.108 -4.889 24.551 1.00 47.99 90 ILE A N 1
ATOM 726 C CA . ILE A 1 90 ? 5.882 -5.660 24.387 1.00 47.34 90 ILE A CA 1
ATOM 727 C C . ILE A 1 90 ? 4.693 -4.689 24.229 1.00 46.36 90 ILE A C 1
ATOM 728 O O . ILE A 1 90 ? 3.535 -5.092 24.264 1.00 47.69 90 ILE A O 1
ATOM 733 N N . ALA A 1 91 ? 4.964 -3.405 24.022 1.00 44.96 91 ALA A N 1
ATOM 734 C CA . ALA A 1 91 ? 3.874 -2.425 23.783 1.00 41.18 91 ALA A CA 1
ATOM 735 C C . ALA A 1 91 ? 2.637 -2.645 24.697 1.00 41.79 91 ALA A C 1
ATOM 736 O O . ALA A 1 91 ? 1.525 -2.724 24.174 1.00 41.33 91 ALA A O 1
ATOM 738 N N . CYS A 1 92 ? 2.857 -2.780 26.029 1.00 42.65 92 CYS A N 1
ATOM 739 C CA . CYS A 1 92 ? 1.865 -3.175 27.063 1.00 42.06 92 CYS A CA 1
ATOM 740 C C . CYS A 1 92 ? 2.256 -2.515 28.347 1.00 45.58 92 CYS A C 1
ATOM 741 O O . CYS A 1 92 ? 3.457 -2.433 28.662 1.00 45.87 92 CYS A O 1
ATOM 744 N N . PHE A 1 93 ? 1.247 -2.207 29.157 1.00 45.84 93 PHE A N 1
ATOM 745 C CA . PHE A 1 93 ? 1.430 -2.133 30.600 1.00 45.86 93 PHE A CA 1
ATOM 746 C C . PHE A 1 93 ? 1.372 -3.555 31.170 1.00 46.95 93 PHE A C 1
ATOM 747 O O . PHE A 1 93 ? 0.607 -4.418 30.667 1.00 46.56 93 PHE A O 1
ATOM 755 N N . ARG A 1 94 ? 2.231 -3.810 32.173 1.00 46.79 94 ARG A N 1
ATOM 756 C CA . ARG A 1 94 ? 2.277 -5.102 32.879 1.00 47.79 94 ARG A CA 1
ATOM 757 C C . ARG A 1 94 ? 2.647 -4.851 34.351 1.00 48.31 94 ARG A C 1
ATOM 758 O O . ARG A 1 94 ? 3.070 -3.733 34.705 1.00 45.78 94 ARG A O 1
ATOM 766 N N . CYS A 1 95 ? 2.482 -5.885 35.179 1.00 49.68 95 CYS A N 1
ATOM 767 C CA . CYS A 1 95 ? 2.894 -5.885 36.593 1.00 52.10 95 CYS A CA 1
ATOM 768 C C . CYS A 1 95 ? 4.334 -6.329 36.769 1.00 54.35 95 CYS A C 1
ATOM 769 O O . CYS A 1 95 ? 4.729 -7.349 36.242 1.00 56.30 95 CYS A O 1
ATOM 772 N N . LYS A 1 96 ? 5.111 -5.610 37.549 1.00 53.17 96 LYS A N 1
ATOM 773 C CA . LYS A 1 96 ? 6.449 -6.066 37.862 1.00 52.99 96 LYS A CA 1
ATOM 774 C C . LYS A 1 96 ? 6.426 -6.446 39.347 1.00 50.61 96 LYS A C 1
ATOM 775 O O . LYS A 1 96 ? 5.992 -5.643 40.152 1.00 49.00 96 LYS A O 1
ATOM 781 N N . VAL A 1 97 ? 6.861 -7.649 39.717 1.00 51.47 97 VAL A N 1
ATOM 782 C CA . VAL A 1 97 ? 6.896 -8.029 41.147 1.00 51.54 97 VAL A CA 1
ATOM 783 C C . VAL A 1 97 ? 7.803 -7.111 41.943 1.00 55.90 97 VAL A C 1
ATOM 784 O O . VAL A 1 97 ? 8.938 -6.856 41.541 1.00 58.41 97 VAL A O 1
ATOM 788 N N . ILE A 1 98 ? 7.267 -6.569 43.032 1.00 56.93 98 ILE A N 1
ATOM 789 C CA . ILE A 1 98 ? 7.999 -5.748 43.979 1.00 58.01 98 ILE A CA 1
ATOM 790 C C . ILE A 1 98 ? 8.418 -6.637 45.182 1.00 57.84 98 ILE A C 1
ATOM 791 O O . ILE A 1 98 ? 9.518 -6.497 45.711 1.00 57.00 98 ILE A O 1
ATOM 796 N N . LYS A 1 99 ? 7.527 -7.539 45.595 1.00 58.00 99 LYS A N 1
ATOM 797 C CA . LYS A 1 99 ? 7.690 -8.351 46.800 1.00 59.08 99 LYS A CA 1
ATOM 798 C C . LYS A 1 99 ? 6.751 -9.548 46.662 1.00 63.67 99 LYS A C 1
ATOM 799 O O . LYS A 1 99 ? 5.627 -9.376 46.221 1.00 63.00 99 LYS A O 1
ATOM 805 N N . GLY A 1 100 ? 7.182 -10.775 46.948 1.00 69.41 100 GLY A N 1
ATOM 806 C CA . GLY A 1 100 ? 8.565 -11.233 47.060 1.00 74.57 100 GLY A CA 1
ATOM 807 C C . GLY A 1 100 ? 8.601 -12.442 46.124 1.00 79.45 100 GLY A C 1
ATOM 808 O O . GLY A 1 100 ? 9.267 -12.400 45.078 1.00 80.60 100 GLY A O 1
ATOM 809 N N . ASP A 1 101 ? 7.839 -13.490 46.471 1.00 82.34 101 ASP A N 1
ATOM 810 C CA . ASP A 1 101 ? 7.682 -14.695 45.621 1.00 86.08 101 ASP A CA 1
ATOM 811 C C . ASP A 1 101 ? 7.257 -14.387 44.193 1.00 88.04 101 ASP A C 1
ATOM 812 O O . ASP A 1 101 ? 6.102 -14.042 43.902 1.00 87.74 101 ASP A O 1
ATOM 817 N N . ILE A 1 102 ? 8.228 -14.571 43.309 1.00 90.01 102 ILE A N 1
ATOM 818 C CA . ILE A 1 102 ? 8.289 -13.902 41.999 1.00 91.18 102 ILE A CA 1
ATOM 819 C C . ILE A 1 102 ? 7.469 -14.568 40.867 1.00 92.86 102 ILE A C 1
ATOM 820 O O . ILE A 1 102 ? 7.732 -14.345 39.676 1.00 93.35 102 ILE A O 1
ATOM 825 N N . LYS A 1 103 ? 6.440 -15.319 41.258 1.00 93.88 103 LYS A N 1
ATOM 826 C CA . LYS A 1 103 ? 5.832 -16.380 40.435 1.00 94.94 103 LYS A CA 1
ATOM 827 C C . LYS A 1 103 ? 4.726 -15.978 39.438 1.00 95.84 103 LYS A C 1
ATOM 828 O O . LYS A 1 103 ? 4.675 -16.498 38.316 1.00 95.95 103 LYS A O 1
ATOM 834 N N . SER A 1 104 ? 3.832 -15.085 39.859 1.00 96.19 104 SER A N 1
ATOM 835 C CA . SER A 1 104 ? 2.838 -14.483 38.965 1.00 95.84 104 SER A CA 1
ATOM 836 C C . SER A 1 104 ? 3.570 -13.399 38.119 1.00 95.59 104 SER A C 1
ATOM 837 O O . SER A 1 104 ? 4.773 -13.561 37.866 1.00 96.45 104 SER A O 1
ATOM 840 N N . PHE A 1 105 ? 2.913 -12.330 37.642 1.00 93.25 105 PHE A N 1
ATOM 841 C CA . PHE A 1 105 ? 1.472 -12.093 37.656 1.00 90.31 105 PHE A CA 1
ATOM 842 C C . PHE A 1 105 ? 1.135 -12.063 36.185 1.00 89.54 105 PHE A C 1
ATOM 843 O O . PHE A 1 105 ? 1.755 -11.298 35.447 1.00 89.92 105 PHE A O 1
ATOM 851 N N . PRO A 1 106 ? 0.214 -12.942 35.742 1.00 88.46 106 PRO A N 1
ATOM 852 C CA . PRO A 1 106 ? -0.293 -13.067 34.372 1.00 87.21 106 PRO A CA 1
ATOM 853 C C . PRO A 1 106 ? -0.389 -11.746 33.604 1.00 85.00 106 PRO A C 1
ATOM 854 O O . PRO A 1 106 ? 0.011 -10.703 34.120 1.00 85.60 106 PRO A O 1
ATOM 858 N N . CYS A 1 107 ? -0.910 -11.774 32.382 1.00 81.99 107 CYS A N 1
ATOM 859 C CA . CYS A 1 107 ? -1.217 -10.515 31.696 1.00 80.01 107 CYS A CA 1
ATOM 860 C C . CYS A 1 107 ? -1.974 -9.514 32.598 1.00 77.01 107 CYS A C 1
ATOM 861 O O . CYS A 1 107 ? -2.803 -9.890 33.442 1.00 78.12 107 CYS A O 1
ATOM 864 N N . LEU A 1 108 ? -1.677 -8.234 32.425 1.00 71.97 108 LEU A N 1
ATOM 865 C CA . LEU A 1 108 ? -2.480 -7.190 33.037 1.00 66.11 108 LEU A CA 1
ATOM 866 C C . LEU A 1 108 ? -3.732 -6.950 32.168 1.00 61.14 108 LEU A C 1
ATOM 867 O O . LEU A 1 108 ? -3.646 -6.442 31.038 1.00 60.49 108 LEU A O 1
ATOM 872 N N . ASN A 1 109 ? -4.896 -7.345 32.670 1.00 56.16 109 ASN A N 1
ATOM 873 C CA . ASN A 1 109 ? -6.114 -7.182 31.876 1.00 50.57 109 ASN A CA 1
ATOM 874 C C . ASN A 1 109 ? -7.356 -7.036 32.737 1.00 46.23 109 ASN A C 1
ATOM 875 O O . ASN A 1 109 ? -7.299 -7.100 33.939 1.00 44.25 109 ASN A O 1
ATOM 880 N N . ILE A 1 110 ? -8.476 -6.812 32.099 1.00 47.36 110 ILE A N 1
ATOM 881 C CA . ILE A 1 110 ? -9.699 -6.512 32.800 1.00 50.31 110 ILE A CA 1
ATOM 882 C C . ILE A 1 110 ? -10.103 -7.652 33.768 1.00 52.49 110 ILE A C 1
ATOM 883 O O . ILE A 1 110 ? -10.539 -7.380 34.901 1.00 52.73 110 ILE A O 1
ATOM 888 N N . GLY A 1 111 ? -9.903 -8.905 33.340 1.00 53.13 111 GLY A N 1
ATOM 889 C CA . GLY A 1 111 ? -10.009 -10.073 34.238 1.00 54.44 111 GLY A CA 1
ATOM 890 C C . GLY A 1 111 ? -9.043 -10.097 35.441 1.00 55.27 111 GLY A C 1
ATOM 891 O O . GLY A 1 111 ? -9.464 -10.176 36.605 1.00 54.48 111 GLY A O 1
ATOM 892 N N . THR A 1 112 ? -7.746 -10.005 35.171 1.00 56.02 112 THR A N 1
ATOM 893 C CA . THR A 1 112 ? -6.746 -10.178 36.216 1.00 56.42 112 THR A CA 1
ATOM 894 C C . THR A 1 112 ? -6.708 -9.048 37.241 1.00 56.40 112 THR A C 1
ATOM 895 O O . THR A 1 112 ? -6.167 -9.238 38.317 1.00 58.61 112 THR A O 1
ATOM 899 N N . VAL A 1 113 ? -7.285 -7.885 36.945 1.00 52.77 113 VAL A N 1
ATOM 900 C CA . VAL A 1 113 ? -7.324 -6.824 37.964 1.00 49.55 113 VAL A CA 1
ATOM 901 C C . VAL A 1 113 ? -8.664 -6.707 38.703 1.00 48.52 113 VAL A C 1
ATOM 902 O O . VAL A 1 113 ? -8.840 -5.849 39.608 1.00 49.43 113 VAL A O 1
ATOM 906 N N . ARG A 1 114 ? -9.610 -7.563 38.331 1.00 45.02 114 ARG A N 1
ATOM 907 C CA . ARG A 1 114 ? -10.919 -7.533 38.954 1.00 43.41 114 ARG A CA 1
ATOM 908 C C . ARG A 1 114 ? -10.787 -7.754 40.466 1.00 42.48 114 ARG A C 1
ATOM 909 O O . ARG A 1 114 ? -11.630 -7.294 41.220 1.00 43.05 114 ARG A O 1
ATOM 917 N N . ASN A 1 115 ? -9.734 -8.450 40.897 1.00 40.54 115 ASN A N 1
ATOM 918 C CA . ASN A 1 115 ? -9.505 -8.597 42.320 1.00 41.99 115 ASN A CA 1
ATOM 919 C C . ASN A 1 115 ? -8.212 -8.008 42.873 1.00 41.22 115 ASN A C 1
ATOM 920 O O . ASN A 1 115 ? -7.660 -8.523 43.861 1.00 40.68 115 ASN A O 1
ATOM 925 N N . CYS A 1 116 ? -7.725 -6.958 42.226 1.00 39.26 116 CYS A N 1
ATOM 926 C CA A CYS A 1 116 ? -6.595 -6.233 42.762 0.50 40.31 116 CYS A CA 1
ATOM 927 C CA B CYS A 1 116 ? -6.583 -6.236 42.746 0.50 40.29 116 CYS A CA 1
ATOM 928 C C . CYS A 1 116 ? -7.026 -4.884 43.279 1.00 41.51 116 CYS A C 1
ATOM 929 O O . CYS A 1 116 ? -8.102 -4.384 42.929 1.00 41.16 116 CYS A O 1
ATOM 934 N N . GLU A 1 117 ? -6.167 -4.279 44.099 1.00 43.37 117 GLU A N 1
ATOM 935 C CA . GLU A 1 117 ? -6.426 -2.978 44.712 1.00 44.16 117 GLU A CA 1
ATOM 936 C C . GLU A 1 117 ? -5.164 -2.160 44.592 1.00 41.66 117 GLU A C 1
ATOM 937 O O . GLU A 1 117 ? -4.082 -2.644 44.960 1.00 40.95 117 GLU A O 1
ATOM 943 N N . VAL A 1 118 ? -5.291 -0.917 44.116 1.00 40.90 118 VAL A N 1
ATOM 944 C CA . VAL A 1 118 ? -4.207 0.067 44.223 1.00 39.83 118 VAL A CA 1
ATOM 945 C C . VAL A 1 118 ? -3.995 0.497 45.682 1.00 40.18 118 VAL A C 1
ATOM 946 O O . VAL A 1 118 ? -4.914 0.960 46.346 1.00 41.38 118 VAL A O 1
ATOM 950 N N . ILE A 1 119 ? -2.737 0.405 46.133 1.00 40.72 119 ILE A N 1
ATOM 951 C CA . ILE A 1 119 ? -2.324 0.482 47.549 1.00 40.15 119 ILE A CA 1
ATOM 952 C C . ILE A 1 119 ? -1.418 1.739 47.805 1.00 38.32 119 ILE A C 1
ATOM 953 O O . ILE A 1 119 ? -1.222 2.134 48.913 1.00 37.98 119 ILE A O 1
ATOM 958 N N . GLY A 1 120 ? -0.945 2.402 46.743 1.00 37.16 120 GLY A N 1
ATOM 959 C CA . GLY A 1 120 ? 0.088 3.445 46.785 1.00 36.63 120 GLY A CA 1
ATOM 960 C C . GLY A 1 120 ? 0.736 3.516 45.414 1.00 38.33 120 GLY A C 1
ATOM 961 O O . GLY A 1 120 ? 0.297 2.873 44.452 1.00 37.89 120 GLY A O 1
ATOM 962 N N . ASN A 1 121 ? 1.813 4.278 45.299 1.00 38.05 121 ASN A N 1
ATOM 963 C CA . ASN A 1 121 ? 2.602 4.264 44.072 1.00 38.62 121 ASN A CA 1
ATOM 964 C C . ASN A 1 121 ? 4.060 4.525 44.468 1.00 42.67 121 ASN A C 1
ATOM 965 O O . ASN A 1 121 ? 4.346 4.918 45.627 1.00 44.69 121 ASN A O 1
ATOM 970 N N . ILE A 1 122 ? 4.957 4.371 43.507 1.00 43.41 122 ILE A N 1
ATOM 971 C CA . ILE A 1 122 ? 6.388 4.270 43.759 1.00 44.25 122 ILE A CA 1
ATOM 972 C C . ILE A 1 122 ? 6.978 5.613 44.186 1.00 46.92 122 ILE A C 1
ATOM 973 O O . ILE A 1 122 ? 8.118 5.668 44.683 1.00 49.52 122 ILE A O 1
ATOM 978 N N . TYR A 1 123 ? 6.196 6.681 44.013 1.00 46.44 123 TYR A N 1
ATOM 979 C CA . TYR A 1 123 ? 6.548 8.021 44.509 1.00 46.45 123 TYR A CA 1
ATOM 980 C C . TYR A 1 123 ? 5.919 8.390 45.828 1.00 46.52 123 TYR A C 1
ATOM 981 O O . TYR A 1 123 ? 6.612 8.906 46.672 1.00 47.34 123 TYR A O 1
ATOM 990 N N . GLU A 1 124 ? 4.615 8.179 46.015 1.00 44.42 124 GLU A N 1
ATOM 991 C CA . GLU A 1 124 ? 4.051 8.683 47.272 1.00 45.49 124 GLU A CA 1
ATOM 992 C C . GLU A 1 124 ? 4.251 7.697 48.404 1.00 45.75 124 GLU A C 1
ATOM 993 O O . GLU A 1 124 ? 4.074 8.049 49.561 1.00 47.59 124 GLU A O 1
ATOM 999 N N . ASN A 1 125 ? 4.651 6.474 48.068 1.00 43.63 125 ASN A N 1
ATOM 1000 C CA . ASN A 1 125 ? 4.735 5.377 49.037 1.00 43.28 125 ASN A CA 1
ATOM 1001 C C . ASN A 1 125 ? 6.076 4.654 49.059 1.00 42.56 125 ASN A C 1
ATOM 1002 O O . ASN A 1 125 ? 6.130 3.456 48.795 1.00 42.20 125 ASN A O 1
ATOM 1007 N N . PRO A 1 126 ? 7.154 5.383 49.428 1.00 42.59 126 PRO A N 1
ATOM 1008 C CA . PRO A 1 126 ? 8.445 4.726 49.524 1.00 43.87 126 PRO A CA 1
ATOM 1009 C C . PRO A 1 126 ? 8.418 3.601 50.546 1.00 45.90 126 PRO A C 1
ATOM 1010 O O . PRO A 1 126 ? 9.176 2.662 50.385 1.00 47.64 126 PRO A O 1
ATOM 1014 N N . GLU A 1 127 ? 7.521 3.654 51.545 1.00 45.74 127 GLU A N 1
ATOM 1015 C CA . GLU A 1 127 ? 7.459 2.581 52.578 1.00 46.02 127 GLU A CA 1
ATOM 1016 C C . GLU A 1 127 ? 7.063 1.256 51.968 1.00 44.59 127 GLU A C 1
ATOM 1017 O O . GLU A 1 127 ? 7.242 0.220 52.592 1.00 43.51 127 GLU A O 1
ATOM 1023 N N . LEU A 1 128 ? 6.482 1.296 50.783 1.00 45.77 128 LEU A N 1
ATOM 1024 C CA . LEU A 1 128 ? 6.073 0.064 50.095 1.00 49.78 128 LEU A CA 1
ATOM 1025 C C . LEU A 1 128 ? 7.184 -0.532 49.232 1.00 54.47 128 LEU A C 1
ATOM 1026 O O . LEU A 1 128 ? 7.078 -1.665 48.740 1.00 53.40 128 LEU A O 1
ATOM 1031 N N . LEU A 1 129 ? 8.254 0.245 49.066 1.00 59.26 129 LEU A N 1
ATOM 1032 C CA . LEU A 1 129 ? 9.308 -0.110 48.133 1.00 65.16 129 LEU A CA 1
ATOM 1033 C C . LEU A 1 129 ? 10.321 -1.094 48.695 1.00 69.76 129 LEU A C 1
ATOM 1034 O O . LEU A 1 129 ? 10.488 -1.198 49.912 1.00 69.15 129 LEU A O 1
ATOM 1039 N 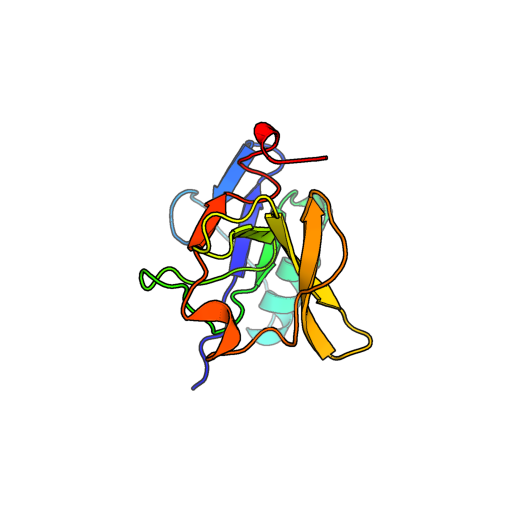N . GLU A 1 130 ? 10.957 -1.821 47.767 1.00 73.76 130 GLU A N 1
ATOM 1040 C CA . GLU A 1 130 ? 12.146 -2.657 47.999 1.00 76.21 130 GLU A CA 1
ATOM 1041 C C . GLU A 1 130 ? 12.008 -3.541 49.223 1.00 78.38 130 GLU A C 1
ATOM 1042 O O . GLU A 1 130 ? 12.281 -4.735 49.160 1.00 80.29 130 GLU A O 1
#

CATH classification: 3.30.1490.160 (+1 more: 2.30.30.290)

Nearest PDB structures (foldseek):
  2qyz-assembly1_A-2  TM=1.008E+00  e=6.211E-26  Clostridium tetani E88
  2ox7-assembly1_A  TM=6.338E-01  e=1.353E-07  Enterococcus faecalis V583
  2p84-assembly1_A-2  TM=6.566E-01  e=3.418E-06  Phietavirus pv37
  4yxw-assembly1_E  TM=5.645E-01  e=3.033E+00  Bos taurus
  3ofn-assembly2_N  TM=4.893E-01  e=8.901E+00  Saccharomyces cerevisiae

Organism: Clostridium tetani (strain Massachusetts / E88) (NCBI:txid212717)

InterPro domains:
  IPR010024 Conserved hypothetical protein CHP1671 [TIGR01671] (5-129)
  IPR019096 YopX protein [PF09643] (6-128)
  IPR023385 YopX-like, C-terminal [G3DSA:2.30.30.290] (55-129)